Protein AF-A0AAW2H9I4-F1 (afdb_monomer)

Mean predicted aligned error: 10.39 Å

Radius of gyration: 17.76 Å; Cα contacts (8 Å, |Δi|>4): 3; chains: 1; bounding box: 29×27×54 Å

Secondary structure (DSSP, 8-state):
-HHHHHHHHHHHHHHHHHHHHHHHHHHHHHHTTSS--SS----HHHHHHHHHHHHTT-

Sequence (58 aa):
MEQEKRIRREIANSNERRRMQSINAGFQSLRTLLPSHEGEKLSKVRLNNLFTYSKSRK

Foldseek 3Di:
DVVVVVVVVVVVVVVVVVVVVVVVVVVVVVVVVDPDDPPDPQDPVNVVVVVVVVVVVD

Solvent-accessible surface area (backbone atoms only — not comparable to full-atom values): 3542 Å² total; per-residue (Å²): 110,69,66,58,57,48,52,55,48,54,53,53,52,51,51,52,51,51,52,51,50,53,54,50,50,53,52,51,61,53,54,73,73,48,88,82,63,88,87,60,87,75,48,78,68,54,56,55,52,51,53,54,53,61,60,71,75,109

pLDDT: mean 77.48, std 15.59, range [46.81, 97.69]

Organism: NCBI:txid328185

Structure (mmCIF, N/CA/C/O backbone):
data_AF-A0AAW2H9I4-F1
#
_entry.id   AF-A0AAW2H9I4-F1
#
loop_
_atom_site.group_PDB
_atom_site.id
_atom_site.type_symbol
_atom_site.label_atom_id
_atom_site.label_alt_id
_atom_site.label_comp_id
_atom_site.label_asym_id
_atom_site.label_entity_id
_atom_site.label_seq_id
_atom_site.pdbx_PDB_ins_code
_atom_site.Cartn_x
_atom_site.Cartn_y
_atom_site.Cartn_z
_atom_site.occupancy
_atom_site.B_iso_or_equiv
_atom_site.auth_seq_id
_atom_site.auth_comp_id
_atom_site.auth_asym_id
_atom_site.auth_atom_id
_atom_site.pdbx_PDB_model_num
ATOM 1 N N . MET A 1 1 ? -13.843 -2.972 26.056 1.00 65.94 1 MET A N 1
ATOM 2 C CA . MET A 1 1 ? -14.409 -3.538 24.806 1.00 65.94 1 MET A CA 1
ATOM 3 C C . MET A 1 1 ? -14.218 -2.610 23.599 1.00 65.94 1 MET A C 1
ATOM 5 O O . MET A 1 1 ? -13.568 -3.024 22.649 1.00 65.94 1 MET A O 1
ATOM 9 N N . GLU A 1 2 ? -14.696 -1.357 23.608 1.00 81.31 2 GLU A N 1
ATOM 10 C CA . GLU A 1 2 ? -14.543 -0.444 22.447 1.00 81.31 2 GLU A CA 1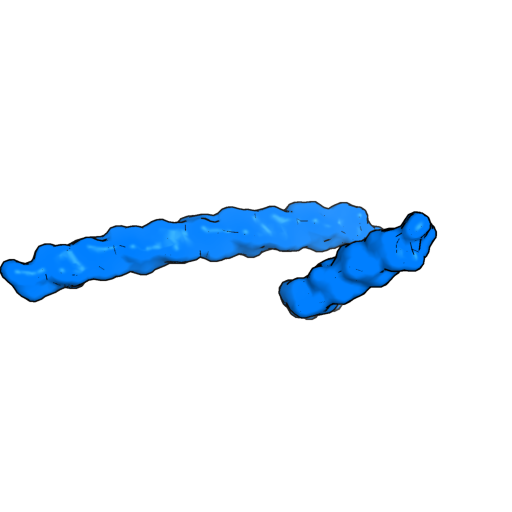
ATOM 11 C C . GLU A 1 2 ? -13.091 -0.013 22.157 1.00 81.31 2 GLU A C 1
ATOM 13 O O . GLU A 1 2 ? -12.656 -0.034 21.005 1.00 8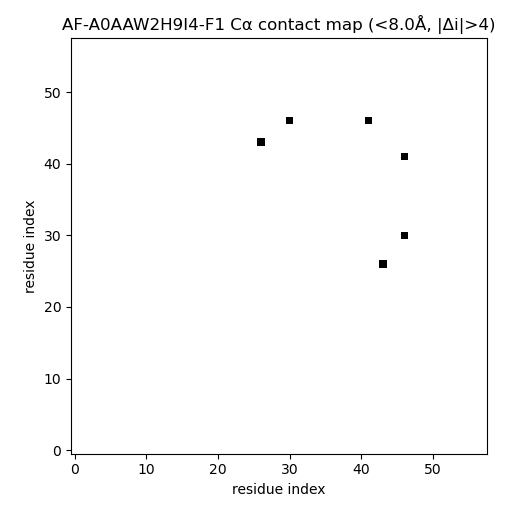1.31 2 GLU A O 1
ATOM 18 N N . GLN A 1 3 ? -12.295 0.287 23.190 1.00 85.06 3 GLN A N 1
ATOM 19 C CA . GLN A 1 3 ? -10.863 0.589 23.024 1.00 85.06 3 GLN A CA 1
ATOM 20 C C . GLN A 1 3 ? -10.086 -0.576 22.405 1.00 85.06 3 GLN A C 1
ATOM 22 O O . GLN A 1 3 ? -9.252 -0.374 21.530 1.00 85.06 3 GLN A O 1
ATOM 27 N N . GLU A 1 4 ? -10.398 -1.807 22.794 1.00 88.06 4 GLU A N 1
ATOM 28 C CA . GLU A 1 4 ? -9.712 -2.989 22.280 1.00 88.06 4 GLU A CA 1
ATOM 29 C C . GLU A 1 4 ? -10.026 -3.227 20.793 1.00 88.06 4 GLU A C 1
ATOM 31 O O . GLU A 1 4 ? -9.133 -3.509 19.994 1.00 88.06 4 GLU A O 1
ATOM 36 N N . LYS A 1 5 ? -11.284 -3.010 20.380 1.00 88.12 5 LYS A N 1
ATOM 37 C CA . LYS A 1 5 ? -11.678 -3.010 18.961 1.00 88.12 5 LYS A CA 1
ATOM 38 C C . LYS A 1 5 ? -10.995 -1.896 18.166 1.00 88.12 5 LYS A C 1
ATOM 40 O O . LYS A 1 5 ? -10.730 -2.077 16.976 1.00 88.12 5 LYS A O 1
ATOM 45 N N . ARG A 1 6 ? -10.750 -0.733 18.776 1.00 93.19 6 ARG A N 1
ATOM 46 C CA . ARG A 1 6 ? -10.010 0.369 18.146 1.00 93.19 6 ARG A CA 1
ATOM 47 C C . ARG A 1 6 ? -8.542 -0.004 17.941 1.00 93.19 6 ARG A C 1
ATOM 49 O O . ARG A 1 6 ? -8.056 0.119 16.823 1.00 93.19 6 ARG A O 1
ATOM 56 N N . ILE A 1 7 ? -7.889 -0.556 18.963 1.00 92.81 7 ILE A N 1
ATOM 57 C CA . ILE A 1 7 ? -6.488 -1.002 18.892 1.00 92.81 7 ILE A CA 1
ATOM 58 C C . ILE A 1 7 ? -6.312 -2.065 17.799 1.00 92.81 7 ILE A C 1
ATOM 60 O O . ILE A 1 7 ? -5.433 -1.946 16.947 1.00 92.81 7 ILE A O 1
ATOM 64 N N . ARG A 1 8 ? -7.196 -3.071 17.743 1.00 94.31 8 ARG A N 1
ATOM 65 C CA . ARG A 1 8 ? -7.152 -4.104 16.690 1.00 94.31 8 ARG A CA 1
ATOM 66 C C . ARG A 1 8 ? -7.302 -3.510 15.283 1.00 94.31 8 ARG A C 1
ATOM 68 O O . ARG A 1 8 ? -6.602 -3.933 14.364 1.00 94.31 8 ARG A O 1
ATOM 75 N N . ARG A 1 9 ? -8.170 -2.504 15.114 1.00 93.44 9 ARG A N 1
ATOM 76 C CA . ARG A 1 9 ? -8.330 -1.774 13.842 1.00 93.44 9 ARG A CA 1
ATOM 77 C C . ARG A 1 9 ? -7.080 -0.979 13.467 1.00 93.44 9 ARG A C 1
ATOM 79 O O . ARG A 1 9 ? -6.678 -1.000 12.309 1.00 93.44 9 ARG A O 1
ATOM 86 N N . GLU A 1 10 ? -6.446 -0.311 14.424 1.00 96.31 10 GLU A N 1
ATOM 87 C CA . GLU A 1 10 ? -5.212 0.447 14.187 1.00 96.31 10 GLU A CA 1
ATOM 88 C C . GLU A 1 10 ? -4.063 -0.471 13.738 1.00 96.31 10 GLU A C 1
ATOM 90 O O . GLU A 1 10 ? -3.352 -0.144 12.784 1.00 96.31 10 GLU A O 1
ATOM 95 N N . ILE A 1 11 ? -3.948 -1.662 14.334 1.00 95.38 11 ILE A N 1
ATOM 96 C CA . ILE A 1 11 ? -2.973 -2.685 13.927 1.00 95.38 11 ILE A CA 1
ATOM 97 C C . ILE A 1 11 ? -3.240 -3.160 12.492 1.00 95.38 11 ILE A C 1
ATOM 99 O O . ILE A 1 11 ? -2.320 -3.185 11.671 1.00 95.38 11 ILE A O 1
ATOM 103 N N . ALA A 1 12 ? -4.491 -3.491 12.157 1.00 95.56 12 ALA A N 1
ATOM 104 C CA . ALA A 1 12 ? -4.861 -3.923 10.808 1.00 95.56 12 ALA A CA 1
ATOM 105 C C . ALA A 1 12 ? -4.569 -2.839 9.752 1.00 95.56 12 ALA A C 1
ATOM 107 O O . ALA A 1 12 ? -3.960 -3.121 8.719 1.00 95.56 12 ALA A O 1
ATOM 108 N N . ASN A 1 13 ? -4.917 -1.583 10.042 1.00 97.50 13 ASN A N 1
ATOM 109 C CA . ASN A 1 13 ? -4.660 -0.448 9.152 1.00 97.50 13 ASN A CA 1
ATOM 110 C C . ASN A 1 13 ? -3.161 -0.188 8.958 1.00 97.50 13 ASN A C 1
ATOM 112 O O . ASN A 1 13 ? -2.717 0.111 7.848 1.00 97.50 13 ASN A O 1
ATOM 116 N N . SER A 1 14 ? -2.372 -0.308 10.028 1.00 97.44 14 SER A N 1
ATOM 117 C CA . SER A 1 14 ? -0.913 -0.197 9.963 1.00 97.44 14 SER A CA 1
ATOM 118 C C . SER A 1 14 ? -0.311 -1.290 9.076 1.00 97.44 14 SER A C 1
ATOM 120 O O . SER A 1 14 ? 0.538 -1.010 8.225 1.00 97.44 14 SER A O 1
ATOM 122 N N . ASN A 1 15 ? -0.808 -2.524 9.198 1.00 97.69 15 ASN A N 1
ATOM 123 C CA . ASN A 1 15 ? -0.372 -3.636 8.359 1.00 97.69 15 ASN A CA 1
ATOM 124 C C . ASN A 1 15 ? -0.712 -3.420 6.878 1.00 97.69 15 ASN A C 1
ATOM 126 O O . ASN A 1 15 ? 0.167 -3.603 6.034 1.00 97.69 15 ASN A O 1
ATOM 130 N N . GLU A 1 16 ? -1.923 -2.960 6.547 1.00 97.38 16 GLU A N 1
ATOM 131 C CA . GLU A 1 16 ? -2.280 -2.666 5.151 1.00 97.38 16 GLU A CA 1
ATOM 132 C C . GLU A 1 16 ? -1.455 -1.505 4.586 1.00 97.38 16 GLU 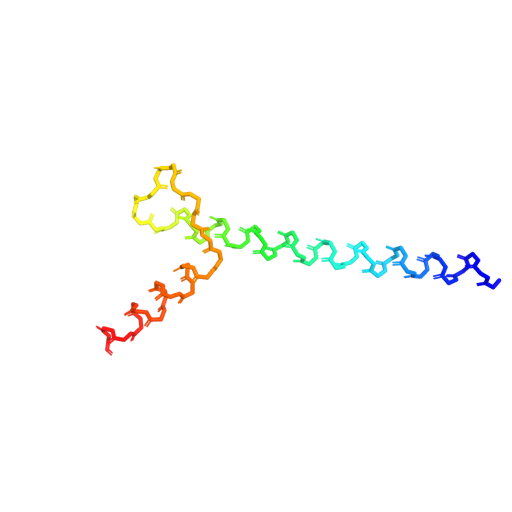A C 1
ATOM 134 O O . GLU A 1 16 ? -0.982 -1.561 3.449 1.00 97.38 16 GLU A O 1
ATOM 139 N N . ARG A 1 17 ? -1.184 -0.477 5.401 1.00 97.19 17 ARG A N 1
ATOM 140 C CA . ARG A 1 17 ? -0.299 0.624 5.005 1.00 97.19 17 ARG A CA 1
ATOM 141 C C . ARG A 1 17 ? 1.101 0.113 4.666 1.00 97.19 17 ARG A C 1
ATOM 143 O O . ARG A 1 17 ? 1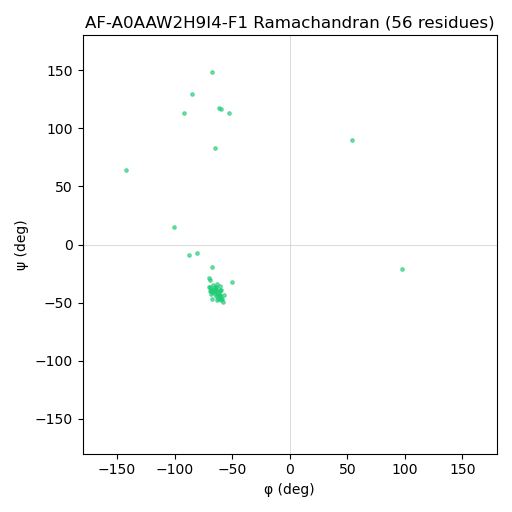.634 0.486 3.621 1.00 97.19 17 ARG A O 1
ATOM 150 N N . ARG A 1 18 ? 1.680 -0.755 5.501 1.00 97.25 18 ARG A N 1
ATOM 151 C CA . ARG A 1 18 ? 3.006 -1.348 5.258 1.00 97.25 18 ARG A CA 1
ATOM 152 C C . ARG A 1 18 ? 3.015 -2.203 3.989 1.00 97.25 18 ARG A C 1
ATOM 154 O O . ARG A 1 18 ? 3.921 -2.072 3.168 1.00 97.25 18 ARG A O 1
ATOM 161 N N . ARG A 1 19 ? 1.981 -3.027 3.786 1.00 96.81 19 ARG A N 1
ATOM 162 C CA . ARG A 1 19 ? 1.801 -3.823 2.564 1.00 96.81 19 ARG A CA 1
ATOM 163 C C . ARG A 1 19 ? 1.755 -2.929 1.321 1.00 96.81 19 ARG A C 1
ATOM 165 O O . ARG A 1 19 ? 2.500 -3.162 0.372 1.00 96.81 19 ARG A O 1
ATOM 172 N N . MET A 1 20 ? 0.939 -1.876 1.337 1.00 95.50 20 MET A N 1
ATOM 173 C CA . MET A 1 20 ? 0.802 -0.951 0.208 1.00 95.50 20 MET A CA 1
ATOM 174 C C . MET A 1 20 ? 2.094 -0.170 -0.071 1.00 95.50 20 MET A C 1
ATOM 176 O O . MET A 1 20 ? 2.431 0.062 -1.231 1.00 95.50 20 MET A O 1
ATOM 180 N N . GLN A 1 21 ? 2.842 0.213 0.969 1.00 93.94 21 GLN A N 1
ATOM 181 C CA . GLN A 1 21 ? 4.160 0.839 0.822 1.00 93.94 21 GLN A CA 1
ATOM 182 C C . GLN A 1 21 ? 5.156 -0.096 0.131 1.00 93.94 21 GLN A C 1
ATOM 184 O O . GLN A 1 21 ? 5.815 0.332 -0.812 1.00 93.94 21 GLN A O 1
ATOM 189 N N . SER A 1 22 ? 5.217 -1.368 0.537 1.00 92.12 22 SER A N 1
ATOM 190 C CA . SER A 1 22 ? 6.070 -2.375 -0.108 1.00 92.12 22 SER A CA 1
ATOM 191 C C . SER A 1 22 ? 5.698 -2.581 -1.582 1.00 92.12 22 SER A C 1
ATOM 193 O O . SER A 1 22 ? 6.572 -2.560 -2.447 1.00 92.12 22 SER A O 1
ATOM 195 N N . ILE A 1 23 ? 4.399 -2.663 -1.892 1.00 90.88 23 ILE A N 1
ATOM 196 C CA . ILE A 1 23 ? 3.908 -2.743 -3.277 1.00 90.88 23 ILE A CA 1
ATOM 197 C C . ILE A 1 23 ? 4.337 -1.507 -4.081 1.00 90.88 23 ILE A C 1
ATOM 199 O O . ILE A 1 23 ? 4.851 -1.632 -5.191 1.00 90.88 23 ILE A O 1
ATOM 203 N N . ASN A 1 24 ? 4.143 -0.305 -3.532 1.00 87.25 24 ASN A N 1
ATOM 204 C CA . ASN A 1 24 ? 4.514 0.939 -4.207 1.00 87.25 24 ASN A CA 1
ATOM 205 C C . ASN A 1 24 ? 6.031 1.050 -4.416 1.00 87.25 24 ASN A C 1
ATOM 207 O O . ASN A 1 24 ? 6.451 1.529 -5.465 1.00 87.25 24 ASN A O 1
ATOM 211 N N . ALA A 1 25 ? 6.841 0.591 -3.460 1.00 86.31 25 ALA A N 1
ATOM 212 C CA . ALA A 1 25 ? 8.291 0.526 -3.609 1.00 86.31 25 ALA A CA 1
ATOM 213 C C . ALA A 1 25 ? 8.682 -0.404 -4.767 1.00 86.31 25 ALA A C 1
ATOM 215 O O . ALA A 1 25 ? 9.432 0.012 -5.644 1.00 86.31 25 ALA A O 1
ATOM 216 N N . GLY A 1 26 ? 8.083 -1.599 -4.843 1.00 87.88 26 GLY A N 1
ATOM 217 C CA . GLY A 1 26 ? 8.282 -2.516 -5.969 1.00 87.88 26 GLY A CA 1
ATOM 218 C C . GLY A 1 26 ? 7.912 -1.888 -7.318 1.00 87.88 26 GLY A C 1
ATOM 219 O O . GLY A 1 26 ? 8.679 -1.979 -8.272 1.00 87.88 26 GLY A O 1
ATOM 220 N N . PHE A 1 27 ? 6.786 -1.168 -7.394 1.00 83.56 27 PHE A N 1
ATOM 221 C CA . PHE A 1 27 ? 6.407 -0.427 -8.605 1.00 83.56 27 PHE A CA 1
ATOM 222 C C . PHE A 1 27 ? 7.425 0.650 -8.996 1.00 83.56 27 PHE A C 1
ATOM 224 O O . PHE A 1 27 ? 7.697 0.818 -10.184 1.00 83.56 27 PHE A O 1
ATOM 231 N N . GLN A 1 28 ? 7.986 1.375 -8.027 1.00 84.56 28 GLN A N 1
ATOM 232 C CA . GLN A 1 28 ? 9.003 2.389 -8.308 1.00 84.56 28 GLN A CA 1
ATOM 233 C C . GLN A 1 28 ? 10.307 1.757 -8.800 1.00 84.56 28 GLN A C 1
ATOM 235 O O . GLN A 1 28 ? 10.852 2.222 -9.796 1.00 84.56 28 GLN A O 1
ATOM 240 N N . SER A 1 29 ? 10.753 0.655 -8.191 1.00 85.06 29 SER A N 1
ATOM 241 C CA . SER A 1 29 ? 11.909 -0.109 -8.678 1.00 85.06 29 SER A CA 1
ATOM 242 C C . SER A 1 29 ? 11.703 -0.648 -10.097 1.00 85.06 29 SER A C 1
ATOM 244 O O . SER A 1 29 ? 12.632 -0.672 -10.893 1.00 85.06 29 SER A O 1
ATOM 246 N N . LEU A 1 30 ? 10.484 -1.053 -10.460 1.00 83.56 30 LEU A N 1
ATOM 247 C CA . LEU A 1 30 ? 10.185 -1.463 -11.837 1.00 83.56 30 LEU A CA 1
ATOM 248 C C . LEU A 1 30 ? 10.213 -0.278 -12.805 1.00 83.56 30 LEU A C 1
ATOM 250 O O . LEU A 1 30 ? 10.673 -0.414 -13.936 1.00 83.56 30 LEU A O 1
ATOM 254 N N . ARG A 1 31 ? 9.751 0.896 -12.365 1.00 80.06 31 ARG A N 1
ATOM 255 C CA . ARG A 1 31 ? 9.749 2.111 -13.181 1.00 80.06 31 ARG A CA 1
ATOM 256 C C . ARG A 1 31 ? 11.160 2.572 -13.542 1.00 80.06 31 ARG A C 1
ATOM 258 O O . ARG A 1 31 ? 11.352 3.031 -14.661 1.00 80.06 31 ARG A O 1
ATOM 265 N N . THR A 1 32 ? 12.135 2.424 -12.644 1.00 78.50 32 THR A N 1
ATOM 266 C CA . THR A 1 32 ? 13.537 2.790 -12.922 1.00 78.50 32 THR A CA 1
ATOM 267 C C . THR A 1 32 ? 14.199 1.902 -13.976 1.00 78.50 32 THR A C 1
ATOM 269 O O . THR A 1 32 ? 15.205 2.299 -14.549 1.00 78.50 32 THR A O 1
ATOM 272 N N . LEU A 1 33 ? 13.658 0.707 -14.235 1.00 80.38 33 LEU A N 1
ATOM 273 C CA . LEU A 1 33 ? 14.183 -0.228 -15.237 1.00 80.38 33 LEU A CA 1
ATOM 274 C C . LEU A 1 33 ? 13.616 0.015 -16.644 1.00 80.38 33 LEU A C 1
ATOM 276 O O . LEU A 1 33 ? 14.073 -0.608 -17.602 1.00 80.38 33 LEU A O 1
ATOM 280 N N . LEU A 1 34 ? 12.605 0.878 -16.784 1.00 76.50 34 LEU A N 1
ATOM 281 C CA . LEU A 1 34 ? 12.012 1.193 -18.079 1.00 76.50 34 LEU A CA 1
ATOM 282 C C . LEU A 1 34 ? 12.822 2.297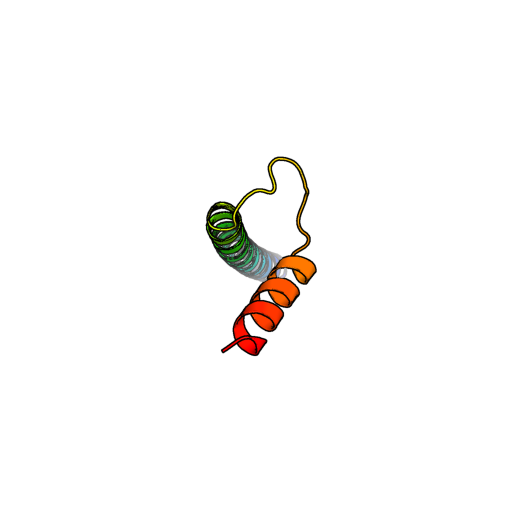 -18.780 1.00 76.50 34 LEU A C 1
ATOM 284 O O . LEU A 1 34 ? 13.068 3.334 -18.160 1.00 76.50 34 LEU A O 1
ATOM 288 N N . PRO A 1 35 ? 13.213 2.116 -20.058 1.00 70.00 35 PRO A N 1
ATOM 289 C CA . PRO A 1 35 ? 13.944 3.133 -20.805 1.00 70.00 35 PRO A CA 1
ATOM 290 C C . PRO A 1 35 ? 13.101 4.408 -20.927 1.00 70.00 35 PRO A C 1
ATOM 292 O O . PRO A 1 35 ? 12.026 4.386 -21.520 1.00 70.00 35 PRO A O 1
ATOM 295 N N . SER A 1 36 ? 13.606 5.499 -20.354 1.00 62.44 36 SER A N 1
ATOM 296 C CA . SER A 1 36 ? 13.160 6.883 -20.554 1.00 62.44 36 SER A CA 1
ATOM 297 C C . SER A 1 36 ? 11.675 7.179 -20.315 1.00 62.44 36 SER A C 1
ATOM 299 O O . SER A 1 36 ? 10.895 7.247 -21.253 1.00 62.44 36 SER A O 1
ATOM 301 N N . HIS A 1 37 ? 11.313 7.530 -19.079 1.00 55.38 37 HIS A N 1
ATOM 302 C CA . HIS A 1 37 ? 10.255 8.522 -18.831 1.00 55.38 37 HIS A CA 1
ATOM 303 C C . HIS A 1 37 ? 10.639 9.383 -17.618 1.00 55.38 37 HIS A C 1
ATOM 305 O O . HIS A 1 37 ? 9.992 9.354 -16.564 1.00 55.38 37 HIS A O 1
ATOM 311 N N . GLU A 1 38 ? 11.730 10.138 -17.769 1.00 50.84 38 GLU A N 1
ATOM 312 C CA . GLU A 1 38 ? 12.002 11.319 -16.945 1.00 50.84 38 GLU A CA 1
ATOM 313 C C . GLU A 1 38 ? 10.756 12.226 -17.015 1.00 50.84 38 GLU A C 1
ATOM 315 O O . GLU A 1 38 ? 10.377 12.708 -18.079 1.00 50.84 38 GLU A O 1
ATOM 320 N N . GLY A 1 39 ? 10.050 12.384 -15.893 1.00 58.19 39 GLY A N 1
ATOM 321 C CA . GLY A 1 39 ? 8.964 13.362 -15.752 1.00 58.19 39 GLY A CA 1
ATOM 322 C C . GLY A 1 39 ? 7.520 12.873 -15.936 1.00 58.19 39 GLY A C 1
ATOM 323 O O . GLY A 1 39 ? 6.617 13.497 -15.380 1.00 58.19 39 GLY A O 1
ATOM 324 N N . GLU A 1 40 ? 7.237 11.746 -16.602 1.00 55.31 40 GLU A N 1
ATOM 325 C CA . GLU A 1 40 ? 5.833 11.348 -16.823 1.00 55.31 40 GLU A CA 1
ATOM 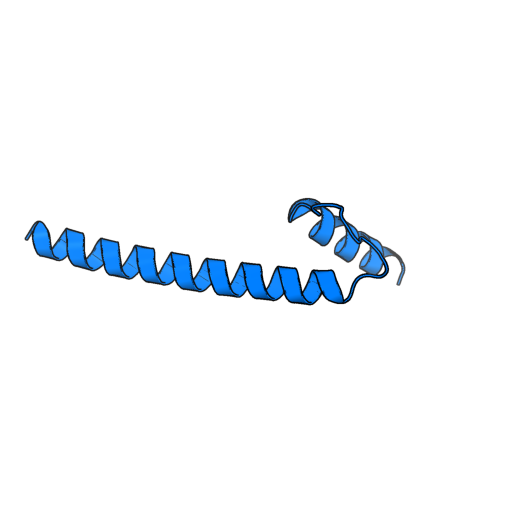326 C C . GLU A 1 40 ? 5.309 10.436 -15.705 1.00 55.31 40 GLU A C 1
ATOM 328 O O . GLU A 1 40 ? 5.764 9.306 -15.550 1.00 55.31 40 GLU A O 1
ATOM 333 N N . LYS A 1 41 ? 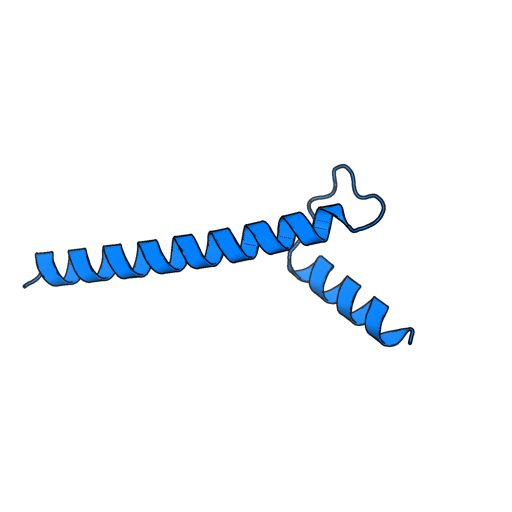4.346 10.899 -14.896 1.00 58.75 41 LYS A N 1
ATOM 334 C CA . LYS A 1 41 ? 3.733 10.121 -13.802 1.00 58.75 41 LYS A CA 1
ATOM 335 C C . LYS A 1 41 ? 2.953 8.920 -14.371 1.00 58.75 41 LYS A C 1
ATOM 337 O O . LYS A 1 41 ? 1.742 8.984 -14.558 1.00 58.75 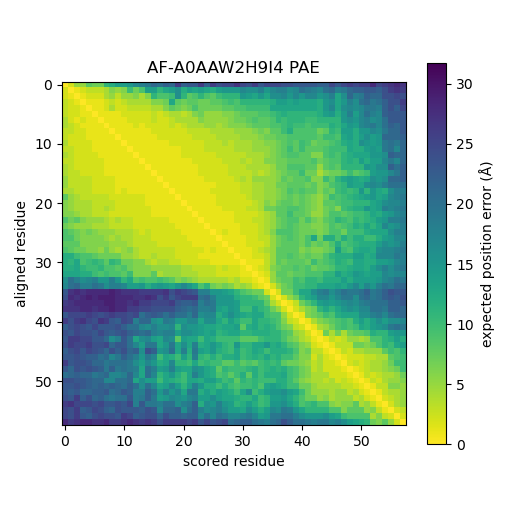41 LYS A O 1
ATOM 342 N N . LEU A 1 42 ? 3.652 7.819 -14.652 1.00 59.16 42 LEU A N 1
ATOM 343 C CA . LEU A 1 42 ? 3.058 6.576 -15.137 1.00 59.16 42 LEU A CA 1
ATOM 344 C C . LEU A 1 42 ? 2.048 6.070 -14.101 1.00 59.16 42 LEU A C 1
ATOM 346 O O . LEU A 1 42 ? 2.397 5.769 -12.957 1.00 59.16 42 LEU A O 1
ATOM 350 N N . SER A 1 43 ? 0.776 6.007 -14.488 1.00 67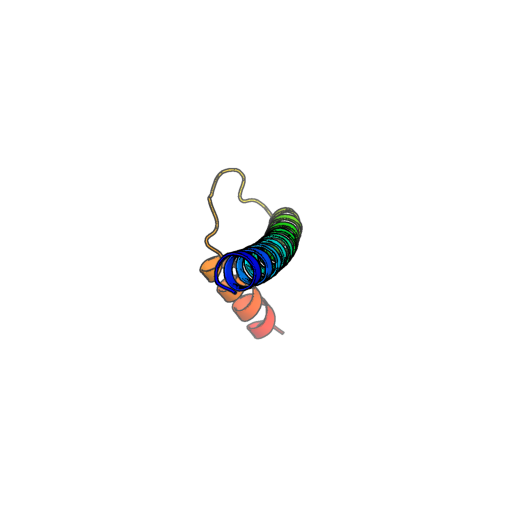.25 43 SER A N 1
ATOM 351 C CA . SER A 1 43 ? -0.258 5.416 -13.644 1.00 67.25 43 SER A CA 1
ATOM 352 C C . SER A 1 43 ? -0.019 3.907 -13.522 1.00 67.25 43 SER A C 1
ATOM 354 O O . SER A 1 43 ? 0.467 3.270 -14.459 1.00 67.25 43 SER A O 1
ATOM 356 N N . LYS A 1 44 ? -0.389 3.306 -12.381 1.00 62.81 44 LYS A N 1
ATOM 357 C CA . LYS A 1 44 ? -0.268 1.849 -12.141 1.00 62.81 44 LYS A CA 1
ATOM 358 C C . LYS A 1 44 ? -0.873 1.006 -13.280 1.00 62.81 44 LYS A C 1
ATOM 360 O O . LYS A 1 44 ? -0.356 -0.056 -13.604 1.00 62.81 44 LYS A O 1
ATOM 365 N N . VAL A 1 45 ? -1.926 1.520 -13.921 1.00 66.31 45 VAL A N 1
ATOM 366 C CA . VAL A 1 45 ? -2.600 0.914 -15.082 1.00 66.31 45 VAL A CA 1
ATOM 367 C C . VAL A 1 45 ? -1.685 0.861 -16.312 1.00 66.31 45 VAL A C 1
ATOM 369 O O . VAL A 1 45 ? -1.645 -0.147 -17.013 1.00 66.31 45 VAL A O 1
ATOM 372 N N . ARG A 1 46 ? -0.895 1.913 -16.555 1.00 63.97 46 ARG A N 1
ATOM 373 C CA . ARG A 1 46 ? -0.027 2.011 -17.735 1.00 63.97 46 ARG A CA 1
ATOM 374 C C . ARG A 1 46 ? 1.156 1.038 -17.667 1.00 63.97 46 ARG A C 1
ATOM 376 O O . ARG A 1 46 ? 1.497 0.443 -18.683 1.00 63.97 46 ARG A O 1
ATOM 383 N N . LEU A 1 47 ? 1.716 0.809 -16.473 1.00 65.00 47 LEU A N 1
ATOM 384 C CA . LEU A 1 47 ? 2.758 -0.210 -16.255 1.00 65.00 47 LEU A CA 1
ATOM 385 C C . LEU A 1 47 ? 2.259 -1.626 -16.572 1.00 65.00 47 LEU A C 1
ATOM 387 O O . LEU A 1 47 ? 2.956 -2.389 -17.237 1.00 65.00 47 LEU A O 1
ATOM 391 N N . ASN A 1 48 ? 1.042 -1.967 -16.143 1.00 65.88 48 ASN A N 1
ATOM 392 C CA . ASN A 1 48 ? 0.466 -3.286 -16.405 1.00 65.88 48 ASN A CA 1
ATOM 393 C C . ASN A 1 48 ? 0.208 -3.506 -17.910 1.00 65.88 48 ASN A C 1
ATOM 395 O O . ASN A 1 48 ? 0.495 -4.572 -18.456 1.00 65.88 48 ASN A O 1
ATOM 399 N N . ASN A 1 49 ? -0.261 -2.467 -18.605 1.00 64.94 49 ASN A N 1
ATOM 400 C CA . ASN A 1 49 ? -0.472 -2.503 -20.055 1.00 64.94 49 ASN A CA 1
ATOM 401 C C . ASN A 1 49 ? 0.849 -2.620 -20.840 1.00 64.94 49 ASN A C 1
ATOM 403 O O . ASN A 1 49 ? 0.909 -3.315 -21.850 1.00 64.94 49 ASN A O 1
ATOM 407 N N . LEU A 1 50 ? 1.935 -2.003 -20.364 1.00 63.69 50 LEU A N 1
ATOM 408 C CA . LEU A 1 50 ? 3.251 -2.140 -20.995 1.00 63.69 50 LEU A CA 1
ATOM 409 C C . LEU A 1 50 ? 3.827 -3.555 -20.825 1.00 63.69 50 LEU A C 1
ATOM 411 O O . LEU A 1 50 ? 4.389 -4.114 -21.766 1.00 63.69 50 LEU A O 1
ATOM 415 N N . PHE A 1 51 ? 3.657 -4.157 -19.645 1.00 65.62 51 PHE A N 1
ATOM 416 C CA . PHE A 1 51 ? 4.101 -5.529 -19.387 1.00 65.62 51 PHE A CA 1
ATOM 417 C C . PHE A 1 51 ? 3.312 -6.564 -20.204 1.00 65.62 51 PHE A C 1
ATOM 419 O O . PHE A 1 51 ? 3.879 -7.520 -20.726 1.00 65.62 51 PHE A O 1
ATOM 426 N N . THR A 1 52 ? 2.001 -6.373 -20.359 1.00 62.38 52 THR A N 1
ATOM 427 C CA . THR A 1 52 ? 1.168 -7.245 -21.208 1.00 62.38 52 THR A CA 1
ATOM 428 C C . THR A 1 52 ? 1.507 -7.094 -22.694 1.00 62.38 52 THR A C 1
ATOM 430 O O . THR A 1 52 ? 1.591 -8.095 -23.411 1.00 62.38 52 THR A O 1
ATOM 433 N N . TYR A 1 53 ? 1.802 -5.874 -23.151 1.00 59.41 53 TYR A N 1
ATOM 434 C CA . TYR A 1 53 ? 2.261 -5.632 -24.519 1.00 59.41 53 TYR A CA 1
ATOM 435 C C . TYR A 1 53 ? 3.632 -6.273 -24.799 1.00 59.41 53 TYR A C 1
ATOM 437 O O . TYR A 1 53 ? 3.825 -6.875 -25.854 1.00 59.41 53 TYR A O 1
ATOM 445 N N . SER A 1 54 ? 4.572 -6.219 -23.846 1.00 60.12 54 SER A N 1
ATOM 446 C CA . SER A 1 54 ? 5.896 -6.840 -24.007 1.00 60.12 54 SER A CA 1
ATOM 447 C C . SER A 1 54 ? 5.847 -8.374 -24.011 1.00 60.12 54 SER A C 1
ATOM 449 O O . SER A 1 54 ? 6.635 -9.007 -24.710 1.00 60.12 54 SER A O 1
ATOM 451 N N . LYS A 1 55 ? 4.891 -8.980 -23.293 1.00 59.94 55 LYS A N 1
ATOM 452 C CA . LYS A 1 55 ? 4.621 -10.429 -23.322 1.00 59.94 55 LYS A CA 1
ATOM 453 C C . LYS A 1 55 ? 3.998 -10.910 -24.637 1.00 59.94 55 LYS A C 1
ATOM 455 O O . LYS A 1 55 ? 4.238 -12.049 -25.003 1.00 59.94 55 LYS A O 1
ATOM 460 N N . SER A 1 56 ? 3.248 -10.061 -25.344 1.00 58.31 56 SER A N 1
ATOM 461 C CA . SER A 1 56 ? 2.585 -10.419 -26.615 1.00 58.31 56 SER A CA 1
ATOM 462 C C . SER A 1 56 ? 3.511 -10.377 -27.840 1.00 58.31 56 SER A C 1
ATOM 464 O O . SER A 1 56 ? 3.097 -10.756 -28.929 1.00 58.31 56 SER A O 1
ATOM 466 N N . ARG A 1 57 ? 4.754 -9.896 -27.690 1.00 54.69 57 ARG A N 1
ATOM 467 C CA . ARG A 1 57 ? 5.774 -9.870 -28.756 1.00 54.69 57 ARG A CA 1
ATOM 468 C C . ARG A 1 57 ? 6.811 -11.003 -28.654 1.00 54.69 57 ARG A C 1
ATOM 470 O O . ARG A 1 57 ? 7.869 -10.899 -29.272 1.00 54.69 57 ARG A O 1
ATOM 477 N N . LYS A 1 58 ? 6.547 -12.046 -27.866 1.00 46.81 58 LYS A N 1
ATOM 478 C CA . LYS A 1 58 ? 7.359 -13.270 -27.826 1.00 46.81 58 LYS A CA 1
ATOM 479 C C . LYS A 1 58 ? 6.560 -14.452 -28.336 1.00 46.81 58 LYS A C 1
ATOM 481 O O . LYS A 1 58 ? 5.360 -14.508 -27.996 1.00 46.81 58 LYS A O 1
#

InterPro domains:
  IPR011598 Myc-type, basic helix-loop-helix (bHLH) domain [PF00010] (8-45)
  IPR011598 Myc-type, basic helix-loop-helix (bHLH) domain [PS50888] (7-58)
  IPR036638 Helix-loop-helix DNA-binding domain superfamily [G3DSA:4.10.280.10] (1-49)
  IPR036638 Helix-loop-helix DNA-binding domain superfamily [SSF47459] (4-45)
  IPR052207 Max-like/E-box-binding transcription factors [PTHR15741] (4-45)